Protein AF-A0A5K0ZXT9-F1 (afdb_monomer_lite)

Secondary structure (DSSP, 8-state):
-GGGSPPSTTPPP-----THHHHS---TT-------SEEEEEEEETTTTEEEEEEEEPPTTGGG-

Structure (mmCIF, N/CA/C/O backbone):
data_AF-A0A5K0ZXT9-F1
#
_entry.id   AF-A0A5K0ZXT9-F1
#
loop_
_atom_site.group_PDB
_atom_site.id
_atom_site.type_symbol
_atom_site.label_atom_id
_atom_site.label_alt_id
_atom_site.label_comp_id
_atom_site.label_asym_id
_atom_site.label_entity_id
_atom_site.label_seq_id
_atom_site.pdbx_PDB_ins_code
_atom_site.Cartn_x
_atom_site.Cartn_y
_atom_site.Cartn_z
_atom_site.occupancy
_atom_site.B_iso_or_equiv
_atom_site.auth_seq_id
_atom_site.auth_comp_id
_atom_site.auth_asym_id
_atom_site.auth_atom_id
_atom_site.pdbx_PDB_model_num
ATOM 1 N N . ARG A 1 1 ? 6.169 1.457 18.087 1.00 65.69 1 ARG A N 1
ATOM 2 C CA . ARG A 1 1 ? 5.335 0.973 19.214 1.00 65.69 1 ARG A CA 1
ATOM 3 C C . ARG A 1 1 ? 3.950 1.617 19.176 1.00 65.69 1 ARG A C 1
ATOM 5 O O . ARG A 1 1 ? 3.011 0.871 18.974 1.00 65.69 1 ARG A O 1
ATOM 12 N N . LEU A 1 2 ? 3.859 2.956 19.146 1.00 80.69 2 LEU A N 1
ATOM 13 C CA . LEU A 1 2 ? 2.598 3.725 19.052 1.00 80.69 2 LEU A CA 1
ATOM 14 C C . LEU A 1 2 ? 1.598 3.257 17.976 1.00 80.69 2 LEU A C 1
ATOM 16 O O . LEU A 1 2 ? 0.396 3.343 18.176 1.00 80.69 2 LEU A O 1
ATOM 20 N N . ILE A 1 3 ? 2.078 2.752 16.833 1.00 85.81 3 ILE A N 1
ATOM 21 C CA . ILE A 1 3 ? 1.208 2.289 15.737 1.00 85.81 3 ILE A CA 1
ATOM 22 C C . ILE A 1 3 ? 0.348 1.067 16.110 1.00 85.81 3 ILE A C 1
ATOM 24 O O . ILE A 1 3 ? -0.724 0.880 15.535 1.00 85.81 3 ILE A O 1
ATOM 28 N N . PHE A 1 4 ? 0.813 0.249 17.060 1.00 87.25 4 PHE A N 1
ATOM 29 C CA . PHE A 1 4 ? 0.139 -0.977 17.498 1.00 87.25 4 PHE A CA 1
ATOM 30 C C . PHE A 1 4 ? -0.808 -0.741 18.675 1.00 87.25 4 PHE A C 1
ATOM 32 O O . PHE A 1 4 ? -1.639 -1.597 18.969 1.00 87.25 4 PHE A O 1
ATOM 39 N N . ASP A 1 5 ? -0.700 0.414 19.329 1.00 89.81 5 ASP A N 1
ATOM 40 C CA . ASP A 1 5 ? -1.569 0.781 20.434 1.00 89.81 5 ASP A CA 1
ATOM 41 C C . ASP A 1 5 ? -2.923 1.267 19.883 1.00 89.81 5 ASP A C 1
ATOM 43 O O . ASP A 1 5 ? -3.027 1.833 18.782 1.00 89.81 5 ASP A O 1
ATOM 47 N N . LYS A 1 6 ? -3.995 1.000 20.634 1.00 87.56 6 LYS A N 1
ATOM 48 C CA . LYS A 1 6 ? -5.346 1.435 20.272 1.00 87.56 6 LYS A CA 1
ATOM 49 C C . LYS A 1 6 ? -5.515 2.915 20.649 1.00 87.56 6 LYS A C 1
ATOM 51 O O . LYS A 1 6 ? -5.162 3.26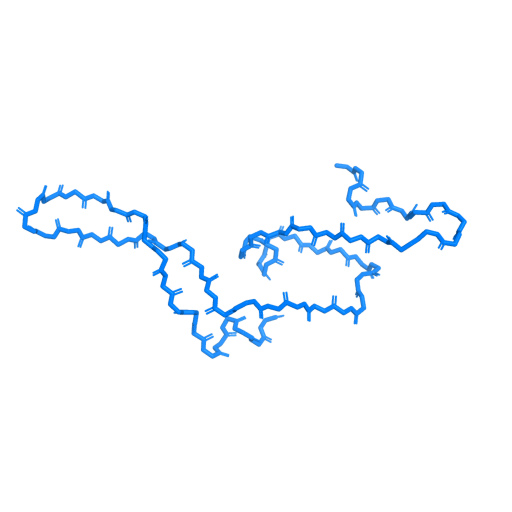9 21.772 1.00 87.56 6 LYS A O 1
ATOM 56 N N . PRO A 1 7 ? -6.049 3.776 19.762 1.00 89.00 7 PRO A N 1
ATOM 57 C CA . PRO A 1 7 ? -6.300 5.174 20.106 1.00 89.00 7 PRO A CA 1
ATOM 58 C C . PRO A 1 7 ? -7.347 5.292 21.224 1.00 89.00 7 PRO A C 1
ATOM 60 O O . PRO A 1 7 ? -8.287 4.497 21.299 1.00 89.00 7 PRO A O 1
ATOM 63 N N . GLU A 1 8 ? -7.188 6.296 22.084 1.00 89.19 8 GLU A N 1
ATOM 64 C CA . GLU A 1 8 ? -8.128 6.585 23.168 1.00 89.19 8 GLU A CA 1
ATOM 65 C C . GLU A 1 8 ? -9.402 7.281 22.657 1.00 89.19 8 GLU A C 1
ATOM 67 O O . GLU A 1 8 ? -9.376 8.079 21.715 1.00 89.19 8 GLU A O 1
ATOM 72 N N . GLY A 1 9 ? -10.532 7.002 23.314 1.00 87.44 9 GLY A N 1
ATOM 73 C CA . GLY A 1 9 ? -11.808 7.669 23.048 1.00 87.44 9 GLY A CA 1
ATOM 74 C C . GLY A 1 9 ? -12.352 7.442 21.633 1.00 87.44 9 GLY A C 1
ATOM 75 O O . GLY A 1 9 ? -12.332 6.332 21.105 1.00 87.44 9 GLY A O 1
ATOM 76 N N . SER A 1 10 ? -12.890 8.505 21.031 1.00 89.25 10 SER A N 1
ATOM 77 C CA . SER A 1 10 ? -13.512 8.512 19.698 1.00 89.25 10 SER A CA 1
ATOM 78 C C . SER A 1 10 ? -12.557 8.953 18.576 1.00 89.25 10 SER A C 1
ATOM 80 O O . SER A 1 10 ? -12.999 9.418 17.523 1.00 89.25 10 SER A O 1
ATOM 82 N N . ILE A 1 11 ? -11.242 8.819 18.776 1.00 92.06 11 ILE A N 1
ATOM 83 C CA . ILE A 1 11 ? -10.225 9.223 17.797 1.00 92.06 11 ILE A CA 1
ATOM 84 C C . ILE A 1 11 ? -10.062 8.145 16.719 1.00 92.06 11 ILE A C 1
ATOM 86 O O . ILE A 1 11 ? -9.873 6.963 17.007 1.00 92.06 11 ILE A O 1
ATOM 90 N N . ARG A 1 12 ? -10.072 8.559 15.447 1.00 91.19 12 ARG A N 1
ATOM 91 C CA . ARG A 1 12 ? -9.742 7.680 14.319 1.00 91.19 12 ARG A CA 1
ATOM 92 C C . ARG A 1 12 ? -8.232 7.649 14.096 1.00 91.19 12 ARG A C 1
ATOM 94 O O . ARG A 1 12 ? -7.628 8.678 13.805 1.00 91.19 12 ARG A O 1
ATOM 101 N N . LYS A 1 13 ? -7.637 6.457 14.163 1.00 91.00 13 LYS A N 1
ATOM 102 C CA . LYS A 1 13 ? -6.233 6.240 13.794 1.00 91.00 13 LYS A CA 1
ATOM 103 C C . LYS A 1 13 ? -6.073 6.270 12.271 1.00 91.00 13 LYS A C 1
ATOM 105 O O . LYS A 1 13 ? -6.797 5.576 11.561 1.00 91.00 13 LYS A O 1
ATOM 110 N N . ILE A 1 14 ? -5.117 7.063 11.789 1.00 92.56 14 ILE A N 1
ATOM 111 C CA . ILE A 1 14 ? -4.686 7.103 10.387 1.00 92.56 14 ILE A CA 1
ATOM 112 C C . ILE A 1 14 ? -3.201 6.762 10.363 1.00 92.56 14 ILE A C 1
ATOM 114 O O . ILE A 1 14 ? -2.402 7.420 11.027 1.00 92.56 14 ILE A O 1
ATOM 118 N N . VAL A 1 15 ? -2.838 5.731 9.604 1.00 90.62 15 VAL A N 1
ATOM 119 C CA . VAL A 1 15 ? -1.448 5.311 9.424 1.00 90.62 15 VAL A CA 1
ATOM 120 C C . VAL A 1 15 ? -1.043 5.627 7.992 1.00 90.62 15 VAL A C 1
ATOM 122 O O . VAL A 1 15 ? -1.648 5.122 7.052 1.00 90.62 15 VAL A O 1
ATOM 125 N N . LEU A 1 16 ? -0.024 6.469 7.832 1.00 91.19 16 LEU A N 1
ATOM 126 C CA . LEU A 1 16 ? 0.620 6.699 6.543 1.00 91.19 16 LEU A CA 1
ATOM 127 C C . LEU A 1 16 ? 1.800 5.738 6.437 1.00 91.19 16 LEU A C 1
ATOM 129 O O . LEU A 1 16 ? 2.738 5.820 7.232 1.00 91.19 16 LEU A O 1
ATOM 133 N N . ALA A 1 17 ? 1.736 4.819 5.483 1.00 89.25 17 ALA A N 1
ATOM 134 C CA . ALA A 1 17 ? 2.755 3.803 5.283 1.00 89.25 17 ALA A CA 1
ATOM 135 C C . ALA A 1 17 ? 3.203 3.747 3.822 1.00 89.25 17 ALA A C 1
ATOM 137 O O . ALA A 1 17 ? 2.510 4.210 2.917 1.00 89.25 17 ALA A O 1
ATOM 138 N N . THR A 1 18 ? 4.386 3.180 3.609 1.00 89.62 18 THR A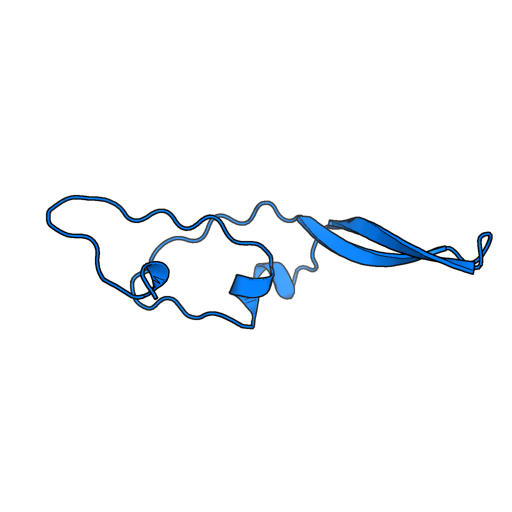 N 1
ATOM 139 C CA . THR A 1 18 ? 4.838 2.740 2.289 1.00 89.62 18 THR A CA 1
ATOM 140 C C . THR A 1 18 ? 4.375 1.301 2.048 1.00 89.62 18 THR A C 1
ATOM 142 O O . THR A 1 18 ? 3.791 0.670 2.930 1.00 89.62 18 THR A O 1
ATOM 145 N N . ASN A 1 19 ? 4.725 0.740 0.893 1.00 82.25 19 ASN A N 1
ATOM 146 C CA . ASN A 1 19 ? 4.579 -0.684 0.579 1.00 82.25 19 ASN A CA 1
ATOM 147 C C . ASN A 1 19 ? 5.213 -1.636 1.620 1.00 82.25 19 ASN A C 1
ATOM 149 O O . ASN A 1 19 ? 4.945 -2.827 1.612 1.00 82.25 19 ASN A O 1
ATOM 153 N N . MET A 1 20 ? 6.001 -1.142 2.580 1.00 76.62 20 MET A N 1
ATOM 154 C CA . MET A 1 20 ? 6.474 -1.945 3.712 1.00 76.62 20 MET A CA 1
ATOM 155 C C . MET A 1 20 ? 5.329 -2.453 4.613 1.00 76.62 20 MET A C 1
ATOM 157 O O . MET A 1 20 ? 5.481 -3.478 5.277 1.00 76.62 20 MET A O 1
ATOM 161 N N . ALA A 1 21 ? 4.183 -1.761 4.639 1.00 79.75 21 ALA A N 1
ATOM 162 C CA . ALA A 1 21 ? 2.988 -2.236 5.341 1.00 79.75 21 ALA A CA 1
ATOM 163 C C . ALA A 1 21 ? 2.268 -3.387 4.619 1.00 79.75 21 ALA A C 1
ATOM 165 O O . ALA A 1 21 ? 1.477 -4.069 5.255 1.00 79.75 21 ALA A O 1
ATOM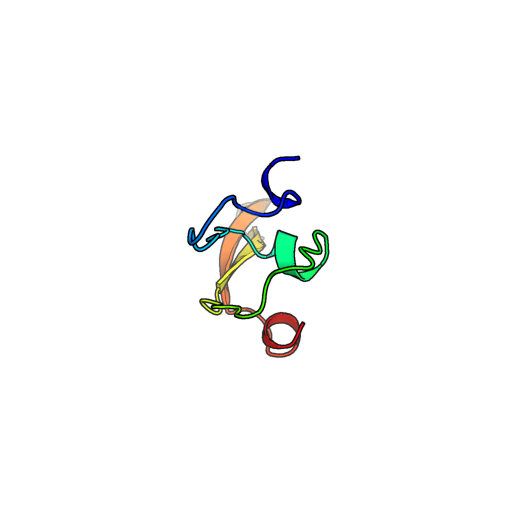 166 N N . GLU A 1 22 ? 2.560 -3.622 3.338 1.00 74.81 22 GLU A N 1
ATOM 167 C CA . GLU A 1 22 ? 1.996 -4.729 2.554 1.00 74.81 22 GLU A CA 1
ATOM 168 C C . GLU A 1 22 ? 2.484 -6.080 3.105 1.00 74.81 22 GLU A C 1
ATOM 170 O O . GLU A 1 22 ? 1.700 -6.983 3.375 1.00 74.81 22 GLU A O 1
ATOM 175 N N . THR A 1 23 ? 3.791 -6.194 3.366 1.00 74.06 23 THR A N 1
ATOM 176 C CA . THR A 1 23 ? 4.419 -7.479 3.713 1.00 74.06 23 THR A CA 1
ATOM 177 C C . THR A 1 23 ? 4.954 -7.573 5.136 1.00 74.06 23 THR A C 1
ATOM 179 O O . THR A 1 23 ? 5.115 -8.674 5.659 1.00 74.06 23 THR A O 1
ATOM 182 N N . SER A 1 24 ? 5.331 -6.452 5.757 1.00 75.75 24 SER A N 1
ATOM 183 C CA . SER A 1 24 ? 6.234 -6.476 6.920 1.00 75.75 24 SER A CA 1
ATOM 184 C C . SER A 1 24 ? 5.617 -5.942 8.209 1.00 75.75 24 SER A C 1
ATOM 186 O O . SER A 1 24 ? 6.237 -6.059 9.267 1.00 75.75 24 SER A O 1
ATOM 188 N N . ILE A 1 25 ? 4.419 -5.355 8.154 1.00 82.69 25 ILE A N 1
ATOM 189 C CA . ILE A 1 25 ? 3.743 -4.785 9.324 1.00 82.69 25 ILE A CA 1
ATOM 190 C C . ILE A 1 25 ? 2.263 -5.151 9.287 1.00 82.69 25 ILE A C 1
ATOM 192 O O . ILE A 1 25 ? 1.546 -4.760 8.378 1.00 82.69 25 ILE A O 1
ATOM 196 N N . THR A 1 26 ? 1.783 -5.809 10.339 1.00 85.12 26 THR A N 1
ATOM 197 C CA . THR A 1 26 ? 0.353 -6.074 10.534 1.00 85.12 26 THR A CA 1
ATOM 198 C C . THR A 1 26 ? -0.184 -5.207 11.668 1.00 85.12 26 THR A C 1
ATOM 200 O O . THR A 1 26 ? 0.327 -5.256 12.788 1.00 85.12 26 THR A O 1
ATOM 203 N N . ILE A 1 27 ? -1.219 -4.408 11.393 1.00 88.19 27 ILE A N 1
ATOM 204 C CA . ILE A 1 27 ? -1.887 -3.552 12.382 1.00 88.19 27 ILE A CA 1
ATOM 205 C C . ILE A 1 27 ? -3.331 -4.045 12.547 1.00 88.19 27 ILE A C 1
ATOM 207 O O . ILE A 1 27 ? -4.164 -3.854 11.667 1.00 88.19 27 ILE A O 1
ATOM 211 N N . ASN A 1 28 ? -3.617 -4.691 13.680 1.00 85.81 28 ASN A N 1
ATOM 212 C CA . ASN A 1 28 ? -4.844 -5.478 13.881 1.00 85.81 28 ASN A CA 1
ATOM 213 C C . ASN A 1 28 ? -6.158 -4.677 13.854 1.00 85.81 28 ASN A C 1
ATOM 215 O O . ASN A 1 28 ? -7.215 -5.259 13.640 1.00 85.81 28 ASN A O 1
ATOM 219 N N . ASP A 1 29 ? -6.128 -3.371 14.115 1.00 88.25 29 ASP A N 1
ATOM 220 C CA . ASP A 1 29 ? -7.319 -2.515 14.179 1.00 88.25 29 ASP A CA 1
ATOM 221 C C . ASP A 1 29 ? -7.562 -1.700 12.896 1.00 88.25 29 ASP A C 1
ATOM 223 O O . ASP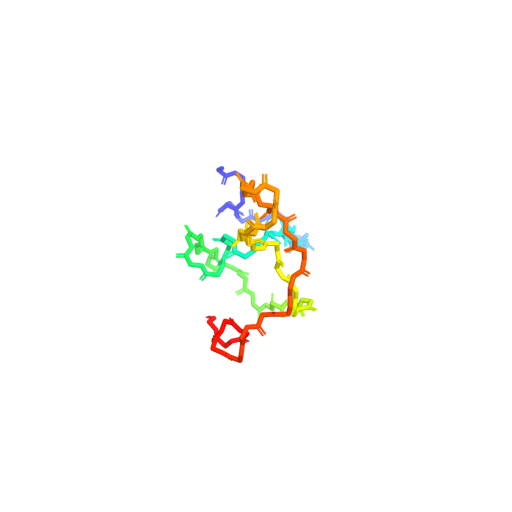 A 1 29 ? -8.436 -0.831 12.868 1.00 88.25 29 ASP A O 1
ATOM 227 N N . VAL A 1 30 ? -6.817 -1.980 11.821 1.00 89.50 30 VAL A N 1
ATOM 228 C CA . VAL A 1 30 ? -7.070 -1.395 10.500 1.00 89.50 30 VAL A CA 1
ATOM 229 C C . VAL A 1 30 ? -8.241 -2.116 9.835 1.00 89.50 30 VAL A C 1
ATOM 231 O O . VAL A 1 30 ? -8.224 -3.327 9.650 1.00 89.50 30 VAL A O 1
ATOM 234 N N . VAL A 1 31 ? -9.258 -1.346 9.451 1.00 92.12 31 VAL A N 1
ATOM 235 C CA . VAL A 1 31 ? -10.475 -1.839 8.775 1.00 92.12 31 VAL A CA 1
ATOM 236 C C . VAL A 1 31 ? -10.621 -1.329 7.340 1.00 92.12 31 VAL A C 1
ATOM 238 O O . VAL A 1 31 ? -11.406 -1.871 6.570 1.00 92.12 31 VAL A O 1
ATOM 241 N N . PHE A 1 32 ? -9.868 -0.290 6.974 1.00 91.69 32 PHE A N 1
ATOM 242 C CA . PHE A 1 32 ? -9.864 0.291 5.635 1.00 91.69 32 PHE A CA 1
ATOM 243 C C . PHE A 1 32 ? -8.428 0.525 5.188 1.00 91.69 32 PHE A C 1
ATOM 245 O O . PHE A 1 32 ? -7.620 1.054 5.953 1.00 91.69 32 PHE A O 1
ATOM 252 N N . VAL A 1 33 ? -8.146 0.185 3.933 1.00 91.44 33 VAL A N 1
ATOM 253 C CA . VAL A 1 33 ? -6.870 0.452 3.267 1.00 91.44 33 VAL A CA 1
ATOM 254 C C . VAL A 1 33 ? -7.149 1.316 2.044 1.00 91.44 33 VAL A C 1
ATOM 256 O O . VAL A 1 33 ? -8.086 1.057 1.290 1.00 91.44 33 VAL A O 1
ATOM 259 N N . VAL A 1 34 ? -6.348 2.367 1.872 1.00 91.50 34 VAL A N 1
ATOM 260 C CA . VAL A 1 34 ? -6.357 3.214 0.676 1.00 91.50 34 VAL A CA 1
ATOM 261 C C . VAL A 1 34 ? -4.978 3.111 0.045 1.00 91.50 34 VAL A C 1
ATOM 263 O O . VAL A 1 34 ? -4.016 3.661 0.576 1.00 91.50 34 VAL A O 1
ATOM 266 N N . ASP A 1 35 ? -4.894 2.397 -1.074 1.00 90.44 35 ASP A N 1
ATOM 267 C CA . ASP A 1 35 ? -3.667 2.236 -1.851 1.00 90.44 35 ASP A CA 1
ATOM 268 C C . ASP A 1 35 ? -3.676 3.194 -3.054 1.00 90.44 35 ASP A C 1
ATOM 270 O O . ASP A 1 35 ? -4.667 3.306 -3.778 1.00 90.44 35 ASP A O 1
ATOM 274 N N . CYS A 1 36 ? -2.573 3.915 -3.257 1.00 90.06 36 CYS A N 1
ATOM 275 C CA . CYS A 1 36 ? -2.395 4.835 -4.377 1.00 90.06 36 CYS A CA 1
ATOM 276 C C . CYS A 1 36 ? -1.941 4.141 -5.674 1.00 90.06 36 CYS A C 1
ATOM 278 O O . CYS A 1 36 ? -1.883 4.785 -6.724 1.00 90.06 36 CYS A O 1
ATOM 280 N N . GLY A 1 37 ? -1.608 2.849 -5.621 1.00 92.38 37 GLY A N 1
ATOM 281 C CA . GLY A 1 37 ? -1.194 2.050 -6.769 1.00 92.38 37 GLY A CA 1
ATOM 282 C C . GLY A 1 37 ? 0.237 2.317 -7.241 1.00 92.38 37 GLY A C 1
ATOM 283 O O . GLY A 1 37 ? 0.614 1.864 -8.324 1.00 92.38 37 GLY A O 1
ATOM 284 N N . LYS A 1 38 ? 1.044 3.063 -6.476 1.00 92.38 38 LYS A N 1
ATOM 285 C CA . LYS A 1 38 ? 2.442 3.359 -6.812 1.00 92.38 38 LYS A CA 1
ATOM 286 C C . LYS A 1 38 ? 3.381 3.060 -5.657 1.00 92.38 38 LYS A C 1
ATOM 288 O O . LYS A 1 38 ? 3.124 3.446 -4.522 1.00 92.38 38 LYS A O 1
ATOM 293 N N . ALA A 1 39 ? 4.527 2.481 -5.986 1.00 92.69 39 ALA A N 1
ATOM 294 C CA . ALA A 1 39 ? 5.617 2.256 -5.050 1.00 92.69 39 ALA A CA 1
ATOM 295 C C . ALA A 1 39 ? 6.925 2.797 -5.628 1.00 92.69 39 ALA A C 1
ATOM 297 O O . ALA A 1 39 ? 7.062 2.990 -6.834 1.00 92.69 39 ALA A O 1
ATOM 298 N N . LYS A 1 40 ? 7.891 3.088 -4.755 1.00 90.50 40 LYS A N 1
ATOM 299 C CA . LYS A 1 40 ? 9.268 3.334 -5.182 1.00 90.50 40 LYS A CA 1
ATOM 300 C C . LYS A 1 40 ? 9.992 1.998 -5.224 1.00 90.50 40 LYS A C 1
ATOM 302 O O . LYS A 1 40 ? 10.163 1.374 -4.181 1.00 90.50 40 LYS A O 1
ATOM 307 N N . GLU A 1 41 ? 10.428 1.598 -6.406 1.00 88.62 41 GLU A N 1
ATOM 308 C CA . GLU A 1 41 ? 11.117 0.331 -6.627 1.00 88.62 41 GLU A CA 1
ATOM 309 C C . GLU A 1 41 ? 12.547 0.567 -7.099 1.00 88.62 41 GLU A C 1
ATOM 311 O O . GLU A 1 41 ? 12.857 1.550 -7.787 1.00 88.62 41 GLU A O 1
ATOM 316 N N . THR A 1 42 ? 13.434 -0.335 -6.687 1.00 89.81 42 THR A N 1
ATOM 317 C CA . THR A 1 42 ? 14.822 -0.325 -7.136 1.00 89.81 42 THR A CA 1
ATOM 318 C C . THR A 1 42 ? 14.872 -0.797 -8.584 1.00 89.81 42 THR A C 1
ATOM 320 O O . THR A 1 42 ? 14.527 -1.932 -8.897 1.00 89.81 42 THR A O 1
ATOM 323 N N . SER A 1 43 ? 15.327 0.090 -9.457 1.00 88.31 43 SER A N 1
ATOM 324 C CA . SER A 1 43 ? 15.612 -0.135 -10.869 1.00 88.31 43 SER A CA 1
ATOM 325 C C . SER A 1 43 ? 17.120 -0.054 -11.095 1.00 88.31 43 SER A C 1
ATOM 327 O O . SER A 1 43 ? 17.847 0.529 -10.293 1.00 88.31 43 SER A O 1
ATOM 329 N N . TYR A 1 44 ? 17.603 -0.597 -12.205 1.00 90.81 44 TYR A N 1
ATOM 330 C CA . TYR A 1 44 ? 19.002 -0.483 -12.597 1.00 90.81 44 TYR A CA 1
ATOM 331 C C . TYR A 1 44 ? 19.116 0.221 -13.949 1.00 90.81 44 TYR A C 1
ATOM 333 O O . TYR A 1 44 ? 18.535 -0.227 -14.938 1.00 90.81 44 TYR A O 1
ATOM 341 N N . ASP A 1 45 ? 19.846 1.336 -13.978 1.00 90.25 45 ASP A N 1
ATOM 342 C CA . ASP A 1 45 ? 20.193 2.031 -15.213 1.00 90.25 45 ASP A CA 1
ATOM 343 C C . ASP A 1 45 ? 21.477 1.425 -15.787 1.00 90.25 45 ASP A C 1
ATOM 345 O O . ASP A 1 45 ? 22.584 1.690 -15.309 1.00 90.25 45 ASP A O 1
ATOM 349 N N . ALA A 1 46 ? 21.315 0.601 -16.822 1.00 91.38 46 ALA A N 1
ATOM 350 C CA . ALA A 1 46 ? 22.417 -0.097 -17.472 1.00 91.38 46 ALA A CA 1
ATOM 351 C C . ALA A 1 46 ? 23.378 0.841 -18.221 1.00 91.38 46 ALA A C 1
ATOM 353 O O . ALA A 1 46 ? 24.538 0.484 -18.406 1.00 91.38 46 ALA A O 1
ATOM 354 N N . LEU A 1 47 ? 22.929 2.031 -18.636 1.00 93.31 47 LEU A N 1
ATOM 355 C CA . LEU A 1 47 ? 23.780 2.990 -19.348 1.00 93.31 47 LEU A CA 1
ATOM 356 C C . LEU A 1 47 ? 24.748 3.681 -18.389 1.00 93.31 47 LEU A C 1
ATOM 358 O O . LEU A 1 47 ? 25.913 3.884 -18.719 1.00 93.31 47 LEU A O 1
ATOM 362 N N . ASN A 1 48 ? 24.265 3.999 -17.189 1.00 91.62 48 ASN A N 1
ATOM 363 C CA . ASN A 1 48 ? 25.041 4.682 -16.157 1.00 91.62 48 ASN A CA 1
ATOM 364 C C . ASN A 1 48 ? 25.606 3.728 -15.092 1.00 91.62 48 ASN A C 1
ATOM 366 O O . ASN A 1 48 ? 26.208 4.184 -14.122 1.00 91.62 48 ASN A O 1
ATOM 370 N N . ASN A 1 49 ? 25.403 2.413 -15.247 1.00 91.06 49 ASN A N 1
ATOM 371 C CA . ASN A 1 49 ? 25.819 1.370 -14.304 1.00 91.06 49 ASN A CA 1
ATOM 372 C C . ASN A 1 49 ? 25.444 1.696 -12.842 1.00 91.06 49 ASN A C 1
ATOM 374 O O . ASN A 1 49 ? 26.241 1.512 -11.923 1.00 91.06 49 ASN A O 1
ATOM 378 N N . THR A 1 50 ? 24.245 2.246 -12.631 1.00 93.06 50 THR A N 1
ATOM 379 C CA . THR A 1 50 ? 23.847 2.833 -11.343 1.00 93.06 50 THR A CA 1
ATOM 380 C C . THR A 1 50 ? 22.470 2.320 -10.904 1.00 93.06 50 THR A C 1
ATOM 382 O O . THR A 1 50 ? 21.536 2.300 -11.711 1.00 93.06 50 THR A O 1
ATOM 385 N N . PRO A 1 51 ? 22.298 1.913 -9.631 1.00 91.12 51 PRO A N 1
ATOM 386 C CA . PRO A 1 51 ? 20.982 1.616 -9.080 1.00 91.12 51 PRO A CA 1
ATOM 387 C C . PRO A 1 51 ? 20.180 2.905 -8.862 1.00 91.12 51 PRO A C 1
ATOM 389 O O . PRO A 1 51 ? 20.679 3.896 -8.329 1.00 91.12 51 PRO A O 1
ATOM 392 N N . CYS A 1 52 ? 18.907 2.880 -9.235 1.00 90.88 52 CYS A N 1
ATOM 393 C CA . CYS A 1 52 ? 17.981 3.998 -9.113 1.00 90.88 52 CYS A CA 1
ATOM 394 C C . CYS A 1 52 ? 16.755 3.585 -8.300 1.00 90.88 52 CYS A C 1
ATOM 396 O O . CYS A 1 52 ? 16.317 2.442 -8.367 1.00 90.88 52 CYS A O 1
ATOM 398 N N . LEU A 1 53 ? 16.156 4.527 -7.574 1.00 91.69 53 LEU A N 1
ATOM 399 C CA . LEU A 1 53 ? 14.897 4.312 -6.864 1.00 91.69 53 LEU A CA 1
ATOM 400 C C . LEU A 1 53 ? 13.814 5.173 -7.513 1.00 91.69 53 LEU A C 1
ATOM 402 O O . LEU A 1 53 ? 13.765 6.385 -7.289 1.00 91.69 53 LEU A O 1
ATOM 406 N N . LEU A 1 54 ? 12.968 4.558 -8.337 1.00 91.00 54 LEU A N 1
ATOM 407 C CA . LEU A 1 54 ? 11.999 5.271 -9.168 1.00 91.00 54 LEU A CA 1
ATOM 408 C C . LEU A 1 54 ? 10.560 4.898 -8.793 1.00 91.00 54 LEU A C 1
ATOM 410 O O . LEU A 1 54 ? 10.304 3.760 -8.406 1.00 91.00 54 LEU A O 1
ATOM 414 N N . PRO A 1 55 ? 9.607 5.842 -8.889 1.00 91.38 55 PRO A N 1
ATOM 415 C CA . PRO A 1 55 ? 8.197 5.531 -8.712 1.00 91.38 55 PRO A CA 1
ATOM 416 C C . PRO A 1 55 ? 7.675 4.708 -9.899 1.00 91.38 55 PRO A C 1
ATOM 418 O O . PRO A 1 55 ? 7.700 5.175 -11.039 1.00 91.38 55 PRO A O 1
ATOM 421 N N . SER A 1 56 ? 7.152 3.519 -9.622 1.00 92.50 56 SER A N 1
ATOM 422 C CA . SER A 1 56 ? 6.534 2.600 -10.580 1.00 92.50 56 SER A CA 1
ATOM 423 C C . SER A 1 56 ? 5.091 2.282 -10.175 1.00 92.50 56 SER A C 1
ATOM 425 O O . SER A 1 56 ? 4.661 2.541 -9.047 1.00 92.50 56 SER A O 1
ATOM 427 N N . TRP A 1 57 ? 4.308 1.777 -11.129 1.00 94.00 57 TRP A N 1
ATOM 428 C CA . TRP A 1 57 ? 2.980 1.234 -10.847 1.00 94.00 57 TRP A CA 1
ATOM 429 C C . TRP A 1 57 ? 3.120 -0.143 -10.213 1.00 94.00 57 TRP A C 1
ATOM 431 O O . TRP A 1 57 ? 3.862 -0.977 -10.731 1.00 94.00 57 TRP A O 1
ATOM 441 N N . ILE A 1 58 ? 2.377 -0.388 -9.136 1.00 92.62 58 ILE A N 1
ATOM 4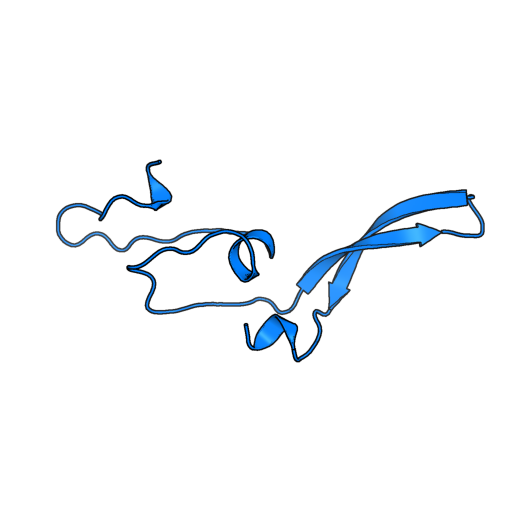42 C CA . ILE A 1 58 ? 2.407 -1.688 -8.468 1.00 92.62 58 ILE A CA 1
ATOM 443 C C . ILE A 1 58 ? 1.701 -2.753 -9.307 1.00 92.62 58 ILE A C 1
ATOM 445 O O . ILE A 1 58 ? 0.813 -2.475 -10.122 1.00 92.62 58 ILE A O 1
ATOM 449 N N . SER A 1 59 ? 2.077 -4.007 -9.081 1.00 91.56 59 SER A N 1
ATOM 450 C CA . SER A 1 59 ? 1.415 -5.135 -9.723 1.00 91.56 59 SER A CA 1
ATOM 451 C C . SER A 1 59 ? -0.017 -5.323 -9.198 1.00 91.56 59 SER A C 1
ATOM 453 O O . SER A 1 59 ? -0.352 -4.950 -8.074 1.00 91.56 59 SER A O 1
ATOM 455 N N . LYS A 1 60 ? -0.868 -6.004 -9.979 1.00 91.50 60 LYS A N 1
ATOM 456 C CA . LYS A 1 60 ? -2.198 -6.435 -9.503 1.00 91.50 60 LYS A CA 1
ATOM 457 C C . LYS A 1 60 ? -2.122 -7.389 -8.30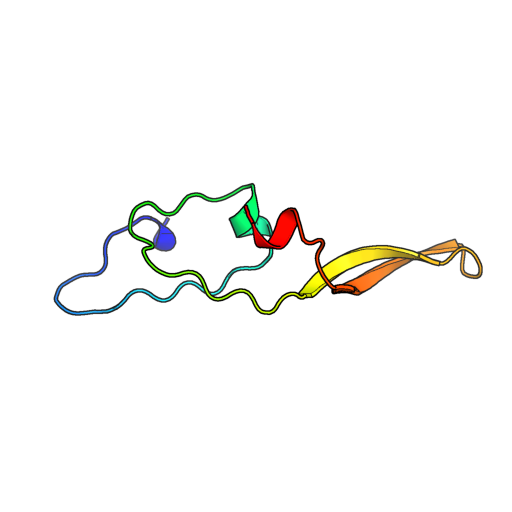7 1.00 91.50 60 LYS A C 1
ATOM 459 O O . LYS A 1 60 ? -3.110 -7.515 -7.595 1.00 91.50 60 LYS A O 1
ATOM 464 N N . ALA A 1 61 ? -1.009 -8.109 -8.149 1.00 89.69 61 ALA A N 1
ATOM 465 C CA . ALA A 1 61 ? -0.802 -8.994 -7.010 1.00 89.69 61 ALA A CA 1
ATOM 466 C C . ALA A 1 61 ? -0.534 -8.178 -5.741 1.00 89.69 61 ALA A C 1
ATOM 468 O O . ALA A 1 61 ? -1.153 -8.455 -4.722 1.00 89.69 61 ALA A O 1
ATOM 469 N N . SER A 1 62 ? 0.292 -7.134 -5.844 1.00 87.62 62 SER A N 1
ATOM 470 C CA . SER A 1 62 ? 0.597 -6.228 -4.732 1.00 87.62 62 SER A CA 1
ATOM 471 C C . SER A 1 62 ? -0.631 -5.453 -4.266 1.00 87.62 62 SER A C 1
ATOM 473 O O . SER A 1 62 ? -0.937 -5.417 -3.086 1.00 87.62 62 SER A O 1
ATOM 475 N N . ALA A 1 63 ? -1.440 -4.960 -5.209 1.00 88.44 63 ALA A N 1
ATOM 476 C CA . ALA A 1 63 ? -2.700 -4.280 -4.895 1.00 88.44 63 ALA A CA 1
ATOM 477 C C . ALA A 1 63 ? -3.763 -5.177 -4.214 1.00 88.44 63 ALA A C 1
ATOM 479 O O . ALA A 1 63 ? -4.844 -4.696 -3.880 1.00 88.44 63 ALA A O 1
ATOM 480 N N . ARG A 1 64 ? -3.525 -6.492 -4.108 1.00 87.62 64 ARG A N 1
ATOM 481 C CA . ARG A 1 64 ? -4.443 -7.472 -3.503 1.00 87.62 64 ARG A CA 1
ATOM 482 C C . ARG A 1 64 ? -3.938 -8.053 -2.181 1.00 87.62 64 ARG A C 1
ATOM 484 O O . ARG A 1 64 ? -4.692 -8.829 -1.594 1.00 87.62 64 ARG A O 1
ATOM 491 N N . GLN A 1 65 ? -2.695 -7.773 -1.784 1.00 78.44 65 GLN A N 1
ATOM 492 C CA . GLN A 1 65 ? -2.170 -8.192 -0.480 1.00 78.44 65 GLN A CA 1
ATOM 493 C C . GLN A 1 65 ? -2.887 -7.454 0.650 1.00 78.44 65 GLN A C 1
ATOM 495 O O . GLN A 1 65 ? -3.149 -8.127 1.672 1.00 78.44 65 GLN A O 1
#

InterPro domains:
  IPR027417 P-loop containing nucleoside triphosphate hydrolase [G3DSA:3.40.50.300] (1-65)
  IPR027417 P-loop containing nucleoside triphosphate hydrolase [SSF52540] (3-65)

Sequence (65 aa):
RLIFDKPEGSIRKIVLATNMAETSITINDVVFVVDCGKAKETSYDALNNTPCLLPSWISKASARQ

Organism: NCBI:txid210225

Radius of gyration: 15.99 Å; chains: 1; bounding box: 39×18×42 Å

Foldseek 3Di:
DVQQDDDPDPDDDDDDDALCCLPPDDRPPDPDDDDPQKHFDWDADPVVRDIDTDIDGDDPVSVVD

pLDDT: mean 88.24, std 5.43, range [65.69, 94.0]